Protein AF-A0A849J1Y3-F1 (afdb_monomer)

Nearest PDB structures (foldseek):
  3eyy-assembly1_B  TM=3.173E-01  e=8.400E+00  Streptomyces coelicolor
  2h2u-assembly1_A  TM=2.711E-01  e=7.928E+00  Homo sapiens

pLDDT: mean 77.31, std 17.92, range [36.84, 97.19]

Structure (mmCIF, N/CA/C/O backbone):
data_AF-A0A849J1Y3-F1
#
_entry.id   AF-A0A849J1Y3-F1
#
loop_
_atom_site.group_PDB
_atom_site.id
_atom_site.type_symbol
_atom_site.label_atom_id
_atom_site.label_alt_id
_atom_site.label_comp_id
_atom_site.label_asym_id
_atom_site.label_entity_id
_atom_site.label_seq_id
_atom_site.pdbx_PDB_ins_code
_atom_site.Cartn_x
_atom_site.Cartn_y
_atom_site.Cartn_z
_atom_site.occupancy
_atom_site.B_iso_or_equiv
_atom_site.auth_seq_id
_atom_site.auth_comp_id
_atom_site.auth_asym_id
_atom_site.auth_atom_id
_atom_site.pdbx_PDB_model_num
ATOM 1 N N . MET A 1 1 ? 11.150 2.141 20.282 1.00 40.50 1 MET A N 1
ATOM 2 C CA . MET A 1 1 ? 10.634 1.474 19.066 1.00 40.50 1 MET A CA 1
ATOM 3 C C . MET A 1 1 ? 10.409 2.548 18.016 1.00 40.50 1 MET A C 1
ATOM 5 O O . MET A 1 1 ? 9.665 3.474 18.298 1.00 40.50 1 MET A O 1
ATOM 9 N N . ALA A 1 2 ? 11.098 2.501 16.875 1.00 44.38 2 ALA A N 1
ATOM 10 C CA . ALA A 1 2 ? 10.901 3.494 15.821 1.00 44.38 2 ALA A CA 1
ATOM 11 C C . ALA A 1 2 ? 9.518 3.291 15.181 1.00 44.38 2 ALA A C 1
ATOM 13 O O . ALA A 1 2 ? 9.211 2.196 14.708 1.00 44.38 2 ALA A O 1
ATOM 14 N N . THR A 1 3 ? 8.676 4.323 15.196 1.00 56.19 3 THR A N 1
ATOM 15 C CA . THR A 1 3 ? 7.412 4.327 14.456 1.00 56.19 3 THR A CA 1
ATOM 16 C C . THR A 1 3 ? 7.740 4.239 12.972 1.00 56.19 3 THR A C 1
ATOM 18 O O . THR A 1 3 ? 8.401 5.125 12.430 1.00 56.19 3 THR A O 1
ATOM 21 N N . ALA A 1 4 ? 7.321 3.158 12.314 1.00 64.62 4 ALA A N 1
ATOM 22 C CA . ALA A 1 4 ? 7.469 3.031 10.872 1.00 64.62 4 ALA A CA 1
ATOM 23 C C . ALA A 1 4 ? 6.705 4.183 10.204 1.00 64.62 4 ALA A C 1
ATOM 25 O O . ALA A 1 4 ? 5.500 4.345 10.402 1.00 64.62 4 ALA A O 1
ATOM 26 N N . LYS A 1 5 ? 7.422 5.030 9.464 1.00 79.19 5 LYS A N 1
ATOM 27 C CA . LYS A 1 5 ? 6.838 6.179 8.771 1.00 79.19 5 LYS A CA 1
ATOM 28 C C . LYS A 1 5 ? 5.958 5.665 7.628 1.00 79.19 5 LYS A C 1
ATOM 30 O O . LYS A 1 5 ? 6.486 5.119 6.666 1.00 79.19 5 LYS A O 1
ATOM 35 N N . ARG A 1 6 ? 4.638 5.850 7.727 1.00 87.38 6 ARG A N 1
ATOM 36 C CA . ARG A 1 6 ? 3.694 5.525 6.644 1.00 87.38 6 ARG A CA 1
ATOM 37 C C . ARG A 1 6 ? 3.683 6.617 5.581 1.00 87.38 6 ARG A C 1
ATOM 39 O O . ARG A 1 6 ? 3.719 7.804 5.914 1.00 87.38 6 ARG A O 1
ATOM 46 N N . GLN A 1 7 ? 3.573 6.223 4.315 1.00 92.56 7 GLN A N 1
ATOM 47 C CA . GLN A 1 7 ? 3.420 7.145 3.190 1.00 92.56 7 GLN A CA 1
ATOM 48 C C . GLN A 1 7 ? 2.127 6.825 2.436 1.00 92.56 7 GLN A C 1
ATOM 50 O O . GLN A 1 7 ? 2.140 6.155 1.407 1.00 92.56 7 GLN A O 1
ATOM 55 N N . LEU A 1 8 ? 1.006 7.308 2.976 1.00 93.50 8 LEU A N 1
ATOM 56 C CA . LEU A 1 8 ? -0.326 7.040 2.437 1.00 93.50 8 LEU A CA 1
ATOM 57 C C . LEU A 1 8 ? -0.629 7.897 1.203 1.00 93.50 8 LEU A C 1
ATOM 59 O O . LEU A 1 8 ? -0.494 9.123 1.234 1.00 93.50 8 LEU A O 1
ATOM 63 N N . VAL A 1 9 ? -1.104 7.251 0.139 1.00 95.62 9 VAL A N 1
ATOM 64 C CA . VAL A 1 9 ? -1.496 7.888 -1.122 1.00 95.62 9 VAL A CA 1
ATOM 65 C C . VAL A 1 9 ? -2.883 7.411 -1.545 1.00 95.62 9 VAL A C 1
ATOM 67 O O . VAL A 1 9 ? -3.190 6.221 -1.504 1.00 95.62 9 VAL A O 1
ATOM 70 N N . CYS A 1 10 ? -3.735 8.349 -1.969 1.00 95.88 10 CYS A N 1
ATOM 71 C CA . CYS A 1 10 ? -4.993 8.015 -2.628 1.00 95.88 10 CYS A CA 1
ATOM 72 C C . CYS A 1 10 ? -4.701 7.660 -4.095 1.00 95.88 10 CYS A C 1
ATOM 74 O O . CYS A 1 10 ? -4.136 8.508 -4.792 1.00 95.88 10 CYS A O 1
ATOM 76 N N . PRO A 1 11 ? -5.114 6.483 -4.596 1.00 94.62 11 PRO A N 1
ATOM 77 C CA . PRO A 1 11 ? -4.856 6.088 -5.984 1.00 94.62 11 PRO A CA 1
ATOM 78 C C . PRO A 1 11 ? -5.517 7.021 -7.011 1.00 94.62 11 PRO A C 1
ATOM 80 O O . PRO A 1 11 ? -5.031 7.146 -8.128 1.00 94.62 11 PRO A O 1
ATOM 83 N N . TYR A 1 12 ? -6.576 7.739 -6.623 1.00 95.62 12 TYR A N 1
ATOM 84 C CA . TYR A 1 12 ? -7.248 8.735 -7.465 1.00 95.62 12 TYR A CA 1
ATOM 85 C C . TYR A 1 12 ? -6.722 10.169 -7.280 1.00 95.62 12 TYR A C 1
ATOM 87 O O . TYR A 1 12 ? -7.295 11.113 -7.816 1.00 95.62 12 TYR A O 1
ATOM 95 N N . GLY A 1 13 ? -5.662 10.371 -6.489 1.00 94.50 13 GLY A N 1
ATOM 96 C CA . GLY A 1 13 ? -5.007 11.676 -6.347 1.00 94.50 13 GLY A CA 1
ATOM 97 C C . GLY A 1 13 ? -5.790 12.739 -5.562 1.00 94.50 13 GLY A C 1
ATOM 98 O O . GLY A 1 13 ? -5.443 13.917 -5.638 1.00 94.50 13 GLY A O 1
ATOM 99 N N . CYS A 1 14 ? -6.823 12.359 -4.796 1.00 95.88 14 CYS A N 1
ATOM 100 C CA . CYS A 1 14 ? -7.639 13.303 -4.020 1.00 95.88 14 CYS A CA 1
ATOM 101 C C . CYS A 1 14 ? -6.797 14.184 -3.079 1.00 95.88 14 CYS A C 1
ATOM 103 O O . CYS A 1 14 ? -5.916 13.684 -2.373 1.00 95.88 14 CYS A O 1
ATOM 105 N N . ARG A 1 15 ? -7.124 15.484 -3.013 1.00 92.38 15 ARG A N 1
ATOM 106 C CA . ARG A 1 15 ? -6.528 16.450 -2.075 1.00 92.38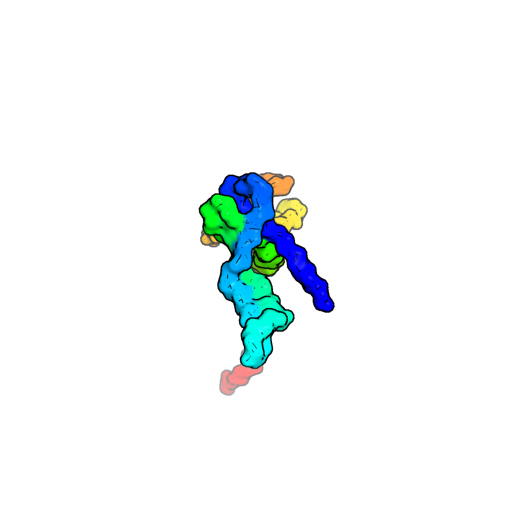 15 ARG A CA 1
ATOM 107 C C . ARG A 1 15 ? -7.599 17.335 -1.406 1.00 92.38 15 ARG A C 1
ATOM 109 O O . ARG A 1 15 ? -8.588 17.644 -2.064 1.00 92.38 15 ARG A O 1
ATOM 116 N N . PRO A 1 16 ? -7.397 17.781 -0.147 1.00 84.75 16 PRO A N 1
ATOM 117 C CA . PRO A 1 16 ? -6.307 17.395 0.754 1.00 84.75 16 PRO A CA 1
ATOM 118 C C . PRO A 1 16 ? -6.397 15.911 1.140 1.00 84.75 16 PRO A C 1
ATOM 120 O O . PRO A 1 16 ? -7.479 15.335 1.213 1.00 84.75 16 PRO A O 1
ATOM 123 N N . ALA A 1 17 ? -5.245 15.272 1.344 1.00 84.75 17 ALA A N 1
ATOM 124 C CA . ALA A 1 17 ? -5.177 13.836 1.588 1.00 84.75 17 ALA A CA 1
ATOM 125 C C . ALA A 1 17 ? -5.561 13.518 3.046 1.00 84.75 17 ALA A C 1
ATOM 127 O O . ALA A 1 17 ? -4.706 13.477 3.929 1.00 84.75 17 ALA A O 1
ATOM 128 N N . ARG A 1 18 ? -6.864 13.331 3.300 1.00 94.44 18 ARG A N 1
ATOM 129 C CA . ARG A 1 18 ? -7.410 12.869 4.587 1.00 94.44 18 ARG A CA 1
ATOM 130 C C . ARG A 1 18 ? -7.769 11.388 4.489 1.00 94.44 18 ARG A C 1
ATOM 132 O O . ARG A 1 18 ? -8.462 10.983 3.552 1.00 94.44 18 ARG A O 1
ATOM 139 N N . PHE A 1 19 ? -7.323 10.597 5.459 1.00 93.62 19 PHE A N 1
ATOM 140 C CA . PHE A 1 19 ? -7.547 9.153 5.497 1.00 93.62 19 PHE A CA 1
ATOM 141 C C . PHE A 1 19 ? -8.201 8.727 6.810 1.00 93.62 19 PHE A C 1
ATOM 143 O O . PHE A 1 19 ? -7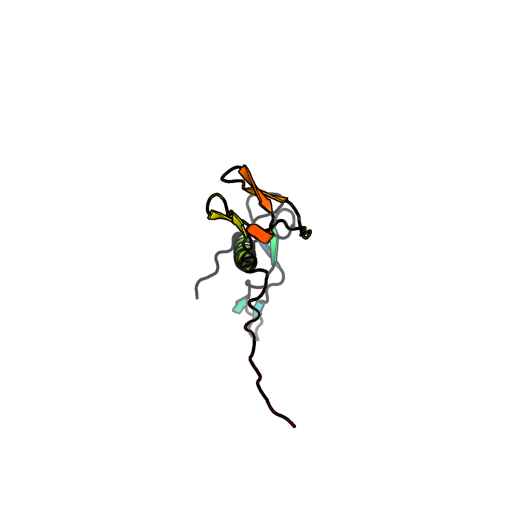.945 9.314 7.859 1.00 93.62 19 PHE A O 1
ATOM 150 N N . GLU A 1 20 ? -9.044 7.705 6.728 1.00 92.50 20 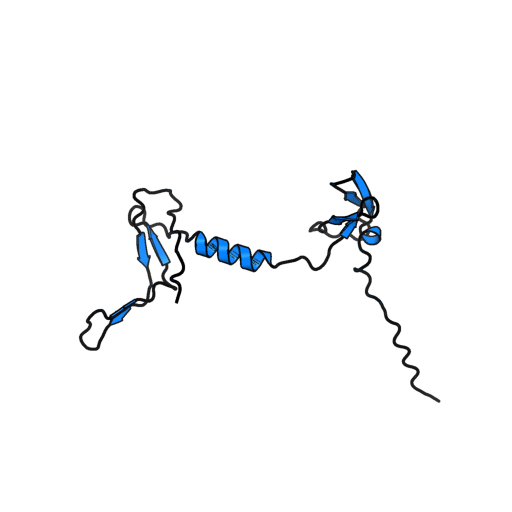GLU A N 1
ATOM 151 C CA . GLU A 1 20 ? -9.725 7.065 7.851 1.00 92.50 20 GLU A CA 1
ATOM 152 C C . GLU A 1 20 ? -9.145 5.665 8.061 1.00 92.50 20 GLU A C 1
ATOM 154 O O . GLU A 1 20 ? -8.854 4.955 7.094 1.00 92.50 20 GLU A O 1
ATOM 159 N N . LEU A 1 21 ? -8.965 5.285 9.327 1.00 90.56 21 LEU A N 1
ATOM 160 C CA . LEU A 1 21 ? -8.513 3.955 9.726 1.00 90.56 21 LEU A CA 1
ATOM 161 C C . LEU A 1 21 ? -9.644 2.940 9.498 1.00 90.56 21 LEU A C 1
ATOM 163 O O . LEU A 1 21 ? -10.785 3.180 9.890 1.00 90.56 21 LEU A O 1
ATOM 167 N N . LEU A 1 22 ? -9.326 1.797 8.899 1.00 87.69 22 LEU A N 1
ATOM 168 C CA . LEU A 1 22 ? -10.245 0.686 8.670 1.00 87.69 22 LEU A CA 1
ATOM 169 C C . LEU A 1 22 ? -9.680 -0.596 9.277 1.00 87.69 22 LEU A C 1
ATOM 171 O O . LEU A 1 22 ? -8.563 -1.003 8.967 1.00 87.69 22 LEU A O 1
ATOM 175 N N . GLY A 1 23 ? -10.480 -1.259 10.112 1.00 80.94 23 GLY A N 1
ATOM 176 C CA . GLY A 1 23 ? -10.167 -2.599 10.618 1.00 80.94 23 GLY A CA 1
ATOM 177 C C . GLY A 1 23 ? -9.007 -2.676 11.617 1.00 80.94 23 GLY A C 1
ATOM 178 O O . GLY A 1 23 ? -8.552 -3.774 11.915 1.00 80.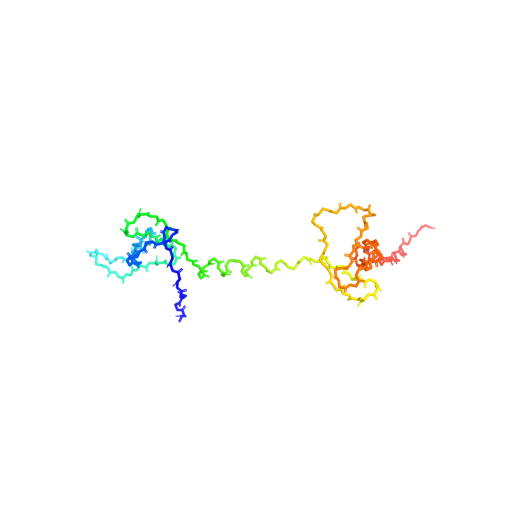94 23 GLY A O 1
ATOM 179 N N . GLY A 1 24 ? -8.523 -1.546 12.144 1.00 84.12 24 GLY A N 1
ATOM 180 C CA . GLY A 1 24 ? -7.564 -1.547 13.250 1.00 84.12 24 GLY A CA 1
ATOM 181 C C . GLY A 1 24 ? -8.228 -1.984 14.555 1.00 84.12 24 GLY A C 1
ATOM 182 O O . GLY A 1 24 ? -9.321 -1.515 14.878 1.00 84.12 24 GLY A O 1
ATOM 183 N N . ALA A 1 25 ? -7.577 -2.871 15.309 1.00 86.88 25 ALA A N 1
ATOM 184 C CA . ALA A 1 25 ? -8.069 -3.271 16.624 1.00 86.88 25 ALA A CA 1
ATOM 185 C C . ALA A 1 25 ? -8.003 -2.080 17.588 1.00 86.88 25 ALA A C 1
ATOM 187 O O . ALA A 1 25 ? -6.989 -1.385 17.634 1.00 86.88 25 ALA A O 1
ATOM 188 N N . VAL A 1 26 ? -9.062 -1.866 18.366 1.00 90.31 26 VAL A N 1
ATOM 189 C CA . VAL A 1 26 ? -9.127 -0.839 19.413 1.00 90.31 26 VAL A CA 1
ATOM 190 C C . VAL A 1 26 ? -9.231 -1.539 20.761 1.00 90.31 26 VAL A C 1
ATOM 192 O O . VAL A 1 26 ? -10.060 -2.430 20.942 1.00 90.31 26 VAL A O 1
ATOM 195 N N . PHE A 1 27 ? -8.382 -1.139 21.698 1.00 93.00 27 PHE A N 1
ATOM 196 C CA . PHE A 1 27 ? -8.353 -1.631 23.065 1.00 93.00 27 PHE A CA 1
ATOM 197 C C . PHE A 1 27 ? -9.074 -0.639 23.968 1.00 93.00 27 PHE A C 1
ATOM 199 O O . PHE A 1 27 ? -8.814 0.566 23.926 1.00 93.00 27 PHE A O 1
ATOM 206 N N . VAL A 1 28 ? -9.970 -1.164 24.794 1.00 96.56 28 VAL A N 1
ATOM 207 C CA . VAL A 1 28 ? -10.735 -0.409 25.786 1.00 96.56 28 VAL A CA 1
ATOM 208 C C . VAL A 1 28 ? -10.614 -1.085 27.147 1.00 96.56 28 VAL A C 1
ATOM 210 O O . VAL A 1 28 ? -10.333 -2.283 27.220 1.00 96.56 28 VAL A O 1
ATOM 213 N N . ASP A 1 29 ? -10.799 -0.328 28.224 1.00 96.69 29 ASP A N 1
ATOM 214 C CA . ASP A 1 29 ? -10.872 -0.894 29.571 1.00 96.69 29 ASP A CA 1
ATOM 215 C C . ASP A 1 29 ? -12.251 -1.518 29.862 1.00 96.69 29 ASP A C 1
ATOM 217 O O . ASP A 1 29 ? -13.144 -1.559 29.013 1.00 96.69 29 ASP A O 1
ATOM 221 N N . SER A 1 30 ? -12.445 -1.999 31.093 1.00 96.38 30 SER A N 1
ATOM 222 C CA . SER A 1 30 ? -13.716 -2.586 31.535 1.00 96.38 30 SER A CA 1
ATOM 223 C C . SER A 1 30 ? -14.887 -1.596 31.576 1.00 96.38 30 SER A C 1
ATOM 225 O O . SER A 1 30 ? -16.036 -2.031 31.619 1.00 96.38 30 SER A O 1
ATOM 227 N N . SER A 1 31 ? -14.624 -0.286 31.551 1.00 97.19 31 SER A N 1
ATOM 228 C CA . SER A 1 31 ? -15.640 0.769 31.459 1.00 97.19 31 SER A CA 1
ATOM 229 C C . SER A 1 31 ? -15.976 1.155 30.013 1.00 97.19 31 SER A C 1
ATOM 231 O O . SER A 1 31 ? -16.900 1.934 29.787 1.00 97.19 31 SER A O 1
ATOM 233 N N . GLY A 1 32 ? -15.246 0.610 29.032 1.00 95.19 32 GLY A N 1
ATOM 234 C CA . GLY A 1 32 ? -15.348 0.986 27.623 1.00 95.19 32 GLY A CA 1
ATOM 235 C C . GLY A 1 32 ? -14.543 2.236 27.257 1.00 95.19 32 GLY A C 1
ATOM 236 O O . GLY A 1 32 ? -14.690 2.748 26.146 1.00 95.19 32 GLY A O 1
ATOM 237 N N . SER A 1 33 ? -13.688 2.734 28.154 1.00 96.44 33 SER A N 1
ATOM 238 C CA . SER A 1 33 ? -12.833 3.887 27.873 1.00 96.44 33 SER A CA 1
ATOM 239 C C . SER A 1 33 ? -11.693 3.485 26.941 1.00 96.44 33 SER A C 1
ATOM 241 O O . SER A 1 33 ? -11.071 2.438 27.122 1.00 96.44 33 SER A O 1
ATOM 243 N N . TYR A 1 34 ? -11.416 4.322 25.939 1.00 94.88 34 TYR A N 1
ATOM 244 C CA . TYR A 1 34 ? -10.334 4.100 24.980 1.00 94.88 34 TYR A CA 1
ATOM 245 C C . TYR A 1 34 ? -8.977 4.026 25.691 1.00 94.88 34 TYR A C 1
ATOM 247 O O . TYR A 1 34 ? -8.613 4.937 26.434 1.00 94.88 34 TYR A O 1
ATOM 255 N N . LEU A 1 35 ? -8.223 2.963 25.413 1.00 95.06 35 LEU A N 1
ATOM 256 C CA . LEU A 1 35 ? -6.857 2.788 25.897 1.00 95.06 35 LEU A CA 1
ATOM 257 C C . LEU A 1 35 ? -5.848 2.953 24.765 1.00 95.06 35 LEU A C 1
ATOM 259 O O . LEU A 1 35 ? -4.918 3.747 24.881 1.00 95.06 35 LEU A O 1
ATOM 263 N N . ASP A 1 36 ? -6.023 2.197 23.681 1.00 91.62 36 ASP A N 1
ATOM 264 C CA . ASP A 1 36 ? -5.071 2.170 22.572 1.00 91.62 36 ASP A CA 1
ATOM 265 C C . ASP A 1 36 ? -5.708 1.629 21.282 1.00 91.62 36 ASP A C 1
ATOM 267 O O . ASP A 1 36 ? -6.825 1.112 21.291 1.00 91.62 36 ASP A O 1
ATOM 271 N N . HIS A 1 37 ? -4.992 1.694 20.162 1.00 88.69 37 HIS A N 1
ATOM 272 C CA . HIS A 1 37 ? -5.340 0.976 18.940 1.00 88.69 37 HIS A CA 1
ATOM 273 C C . HIS A 1 37 ? -4.102 0.423 18.228 1.00 88.69 37 HIS A C 1
ATOM 275 O O . HIS A 1 37 ? -3.025 1.012 18.231 1.00 88.69 37 HIS A O 1
ATOM 281 N N . GLN A 1 38 ? -4.263 -0.716 17.555 1.00 84.44 38 GLN A N 1
ATOM 282 C CA . GLN A 1 38 ? -3.244 -1.289 16.681 1.00 84.44 38 GLN A CA 1
ATOM 283 C C . GLN A 1 38 ? -3.491 -0.869 15.235 1.00 84.44 38 GLN A C 1
ATOM 285 O O . GLN A 1 38 ? -4.311 -1.443 14.519 1.00 84.44 38 GLN A O 1
ATOM 290 N N . ASP A 1 39 ? -2.721 0.117 14.786 1.00 81.75 39 ASP A N 1
ATOM 291 C CA . ASP A 1 39 ? -2.773 0.631 13.419 1.00 81.75 39 ASP A CA 1
ATOM 292 C C . ASP A 1 39 ? -1.915 -0.181 12.425 1.00 81.75 39 ASP A C 1
ATOM 294 O O . ASP A 1 39 ? -2.069 -0.048 11.212 1.00 81.75 39 ASP A O 1
ATOM 298 N N . LYS A 1 40 ? -0.987 -1.026 12.901 1.00 81.38 40 LYS A N 1
ATOM 299 C CA . LYS A 1 40 ? -0.031 -1.777 12.057 1.00 81.38 40 LYS A CA 1
ATOM 300 C C . LYS A 1 40 ? -0.700 -2.729 11.069 1.00 81.38 40 LYS A C 1
ATOM 302 O O . LYS A 1 40 ? -0.149 -2.959 10.001 1.00 81.38 40 LYS A O 1
ATOM 307 N N . LEU A 1 41 ? -1.855 -3.267 11.444 1.00 74.88 41 LEU A N 1
ATOM 308 C CA . LEU A 1 41 ? -2.653 -4.181 10.625 1.00 74.88 41 LEU A CA 1
ATOM 309 C C . LEU A 1 41 ? -3.860 -3.483 9.984 1.00 74.88 41 LEU A C 1
ATOM 311 O O . LEU A 1 41 ? -4.646 -4.127 9.296 1.00 74.88 41 LEU A O 1
ATOM 315 N N . ALA A 1 42 ? -4.029 -2.182 10.227 1.00 84.31 42 ALA A N 1
ATOM 316 C CA . ALA A 1 42 ? -5.164 -1.444 9.712 1.00 84.31 42 ALA A CA 1
ATOM 317 C C . ALA A 1 42 ? -4.970 -1.101 8.233 1.00 84.31 42 ALA A C 1
ATOM 319 O O . ALA A 1 42 ? -3.887 -0.702 7.798 1.00 84.31 42 ALA A O 1
ATOM 320 N N . ALA A 1 43 ? -6.061 -1.181 7.482 1.00 88.75 43 ALA A N 1
ATOM 321 C CA . ALA A 1 43 ? -6.155 -0.525 6.192 1.00 88.75 43 ALA A CA 1
ATOM 322 C C . ALA A 1 43 ? -6.477 0.962 6.398 1.00 88.75 43 ALA A C 1
ATOM 324 O O . ALA A 1 43 ? -7.010 1.372 7.430 1.00 88.75 43 ALA A O 1
ATOM 325 N N . PHE A 1 44 ? -6.194 1.780 5.392 1.00 91.94 44 PHE A N 1
ATOM 326 C CA . PHE A 1 44 ? -6.582 3.188 5.377 1.00 91.94 44 PHE A CA 1
ATOM 327 C C . PHE A 1 44 ? -7.465 3.444 4.166 1.00 91.94 44 PHE A C 1
ATOM 329 O O . PHE A 1 44 ? -7.213 2.905 3.092 1.00 91.94 44 PHE A O 1
ATOM 336 N N . ARG A 1 45 ? -8.490 4.280 4.313 1.00 94.00 45 ARG A N 1
ATOM 337 C CA . ARG A 1 45 ? -9.378 4.686 3.215 1.00 94.00 45 ARG A CA 1
ATOM 338 C C . ARG A 1 45 ? -9.376 6.196 3.056 1.00 94.00 45 ARG A C 1
ATOM 340 O O . ARG A 1 45 ? -9.407 6.929 4.038 1.00 94.00 45 ARG A O 1
ATOM 347 N N . CYS A 1 46 ? -9.355 6.674 1.817 1.00 95.88 46 CYS A N 1
ATOM 348 C CA . CYS A 1 46 ? -9.499 8.087 1.501 1.00 95.88 46 CYS A CA 1
ATOM 349 C C . CYS A 1 46 ? -10.876 8.581 1.950 1.00 95.88 46 CYS A C 1
ATOM 351 O O . CYS A 1 46 ? -11.905 8.056 1.523 1.00 95.88 46 CYS A O 1
ATOM 353 N N . ALA A 1 47 ? -10.896 9.629 2.767 1.00 95.62 47 ALA A N 1
ATOM 354 C CA . ALA A 1 47 ? -12.136 10.203 3.269 1.00 95.62 47 ALA A CA 1
ATOM 355 C C . ALA A 1 47 ? -12.966 10.910 2.182 1.00 95.62 47 ALA A C 1
ATOM 357 O O . ALA A 1 47 ? -14.155 11.137 2.378 1.00 95.62 47 ALA A O 1
ATOM 358 N N . SER A 1 48 ? -12.351 11.277 1.052 1.00 96.06 48 SER A N 1
ATOM 359 C CA . SER A 1 48 ? -13.024 11.995 -0.039 1.00 96.06 48 SER A CA 1
ATOM 360 C C . SER A 1 48 ? -13.723 11.063 -1.028 1.00 96.06 48 SER A C 1
ATOM 362 O O . SER A 1 48 ? -14.863 11.317 -1.392 1.00 96.06 48 SER A O 1
ATOM 364 N N . CYS A 1 49 ? -13.050 10.000 -1.482 1.00 95.69 49 CYS A N 1
ATOM 365 C CA . CYS A 1 49 ? -13.576 9.102 -2.523 1.00 95.69 49 CYS A CA 1
ATOM 366 C C . CYS A 1 49 ? -13.859 7.676 -2.037 1.00 95.69 49 CYS A C 1
ATOM 368 O O . CYS A 1 49 ? -14.415 6.874 -2.776 1.00 95.69 49 CYS A O 1
ATOM 370 N N . GLY A 1 50 ? -13.452 7.327 -0.818 1.00 94.19 50 GLY A N 1
ATOM 371 C CA . GLY A 1 50 ? -13.648 5.993 -0.264 1.00 94.19 50 GLY A CA 1
ATOM 372 C C . GLY A 1 50 ? -12.682 4.914 -0.760 1.00 94.19 50 GLY A C 1
ATOM 373 O O . GLY A 1 50 ? -12.769 3.785 -0.286 1.00 94.19 50 GLY A O 1
ATOM 374 N N . ALA A 1 51 ? -11.736 5.238 -1.643 1.00 95.25 51 ALA A N 1
ATOM 375 C CA . ALA A 1 51 ? -10.723 4.287 -2.097 1.00 95.25 51 ALA A CA 1
ATOM 376 C C . ALA A 1 51 ? -9.773 3.864 -0.967 1.00 95.25 51 ALA A C 1
ATOM 378 O O . ALA A 1 51 ? -9.404 4.688 -0.126 1.00 95.25 51 ALA A O 1
ATOM 379 N N . VAL A 1 52 ? -9.327 2.605 -0.979 1.00 94.56 52 VAL A N 1
ATOM 380 C CA . VAL A 1 52 ? -8.258 2.131 -0.087 1.00 94.56 52 VAL A CA 1
ATOM 381 C C . VAL A 1 52 ? -6.949 2.832 -0.463 1.00 94.56 52 VAL A C 1
ATOM 383 O O . VAL A 1 52 ? -6.601 2.941 -1.638 1.00 94.56 52 VAL A O 1
ATOM 386 N N . ALA A 1 53 ? -6.255 3.368 0.536 1.00 94.62 53 ALA A N 1
ATOM 387 C CA . ALA A 1 53 ? -4.996 4.069 0.364 1.00 94.62 53 ALA A CA 1
ATOM 388 C C . ALA A 1 53 ? -3.842 3.082 0.166 1.00 94.62 53 ALA A C 1
ATOM 390 O O . ALA A 1 53 ? -3.809 2.011 0.771 1.00 94.62 53 ALA A O 1
ATOM 391 N N . LEU A 1 54 ? -2.865 3.489 -0.637 1.00 92.94 54 LEU A N 1
ATOM 392 C CA . LEU A 1 54 ? -1.611 2.772 -0.824 1.00 92.94 54 LEU A CA 1
ATOM 393 C C . LEU A 1 54 ? -0.581 3.299 0.178 1.00 92.94 54 LEU A C 1
ATOM 395 O O . LEU A 1 54 ? -0.381 4.511 0.250 1.00 92.94 54 LEU A O 1
ATOM 399 N N . ASP A 1 55 ? 0.087 2.419 0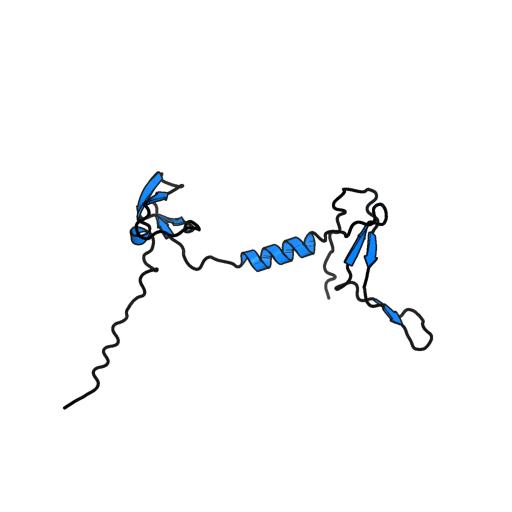.925 1.00 91.88 55 ASP A N 1
ATOM 400 C CA . ASP A 1 55 ? 1.260 2.784 1.728 1.00 91.88 55 ASP A CA 1
ATOM 401 C C . ASP A 1 55 ? 2.535 2.531 0.916 1.00 91.88 55 ASP A C 1
ATOM 403 O O . ASP A 1 55 ? 3.024 1.402 0.826 1.00 91.88 55 ASP A O 1
ATOM 407 N N . LEU A 1 56 ? 3.081 3.590 0.315 1.00 90.81 56 LEU A N 1
ATOM 408 C CA . LEU A 1 56 ? 4.272 3.485 -0.531 1.00 90.81 56 LEU A CA 1
ATOM 409 C C . LEU A 1 56 ? 5.514 3.043 0.250 1.00 90.81 56 LEU A C 1
ATOM 411 O O . LEU A 1 56 ? 6.383 2.390 -0.322 1.00 90.81 56 LEU A O 1
ATOM 415 N N . ALA A 1 57 ? 5.595 3.346 1.548 1.00 88.88 57 ALA A N 1
ATOM 416 C CA . ALA A 1 57 ? 6.712 2.900 2.375 1.00 88.88 57 ALA A CA 1
ATOM 417 C C . ALA A 1 57 ? 6.654 1.381 2.593 1.00 88.88 57 ALA A C 1
ATOM 419 O O . ALA A 1 57 ? 7.674 0.697 2.498 1.00 88.88 57 ALA A O 1
ATOM 420 N N . SER A 1 58 ? 5.452 0.841 2.826 1.00 87.00 58 SER A N 1
ATOM 421 C CA . SER A 1 58 ? 5.237 -0.605 2.924 1.00 87.00 58 SER A CA 1
ATOM 422 C C . SER A 1 58 ? 5.492 -1.307 1.589 1.00 87.00 58 SER A C 1
ATOM 424 O O . SER A 1 58 ? 6.180 -2.327 1.575 1.00 87.00 58 SER A O 1
ATOM 426 N N . ALA A 1 59 ? 5.019 -0.738 0.475 1.00 87.31 59 ALA A N 1
ATOM 427 C CA . ALA A 1 59 ? 5.261 -1.278 -0.861 1.00 87.31 59 ALA A CA 1
ATOM 428 C C . ALA A 1 59 ? 6.760 -1.310 -1.202 1.00 87.31 59 ALA A C 1
ATOM 430 O O . ALA A 1 59 ? 7.271 -2.346 -1.615 1.00 87.31 59 ALA A O 1
ATOM 431 N N . ALA A 1 60 ? 7.492 -0.218 -0.956 1.00 85.25 60 ALA A N 1
ATOM 432 C CA . ALA A 1 60 ? 8.939 -0.171 -1.166 1.00 85.25 60 ALA A CA 1
ATOM 433 C C . ALA A 1 60 ? 9.682 -1.196 -0.292 1.00 85.25 60 ALA A C 1
ATOM 435 O O . ALA A 1 60 ? 10.593 -1.870 -0.766 1.00 85.25 60 ALA A O 1
ATOM 436 N N . ALA A 1 61 ? 9.274 -1.359 0.970 1.00 84.38 61 ALA A N 1
ATOM 437 C CA . ALA A 1 61 ? 9.852 -2.364 1.858 1.00 84.38 61 ALA A CA 1
ATOM 438 C C . ALA A 1 61 ? 9.554 -3.805 1.407 1.00 84.38 61 ALA A C 1
ATOM 440 O O . ALA A 1 61 ? 10.404 -4.674 1.589 1.00 84.38 61 ALA A O 1
ATOM 441 N N . ALA A 1 62 ? 8.375 -4.072 0.835 1.00 84.56 62 ALA A N 1
ATOM 442 C CA . ALA A 1 62 ? 8.035 -5.373 0.260 1.00 84.56 62 ALA A CA 1
ATOM 443 C C . ALA A 1 62 ? 8.876 -5.661 -0.992 1.00 84.56 62 ALA A C 1
ATOM 445 O O . ALA A 1 62 ? 9.541 -6.693 -1.048 1.00 84.56 62 ALA A O 1
ATOM 446 N N . MET A 1 63 ? 8.952 -4.698 -1.914 1.00 81.94 63 MET A N 1
ATOM 447 C CA . MET A 1 63 ? 9.771 -4.783 -3.130 1.00 81.94 63 MET A CA 1
ATOM 448 C C . MET A 1 63 ? 11.248 -5.030 -2.797 1.00 81.94 63 MET A C 1
ATOM 450 O O . MET A 1 63 ? 11.870 -5.902 -3.384 1.00 81.94 63 MET A O 1
ATOM 454 N N . ALA A 1 64 ? 11.799 -4.335 -1.795 1.00 78.88 64 ALA A N 1
ATOM 455 C CA . ALA A 1 64 ? 13.186 -4.520 -1.358 1.00 78.88 64 ALA A CA 1
ATOM 456 C C . ALA A 1 64 ? 13.468 -5.900 -0.725 1.00 78.88 64 ALA A C 1
ATOM 458 O O . ALA A 1 64 ? 14.620 -6.331 -0.652 1.00 78.88 64 ALA A O 1
ATOM 459 N N . ARG A 1 65 ? 12.439 -6.582 -0.201 1.00 78.06 65 ARG A N 1
ATOM 460 C CA . ARG A 1 65 ? 12.557 -7.956 0.316 1.00 78.06 65 ARG A CA 1
ATOM 461 C C . ARG A 1 65 ? 12.514 -8.973 -0.816 1.00 78.06 65 ARG A C 1
ATOM 463 O O . ARG A 1 65 ? 13.267 -9.936 -0.765 1.00 78.06 65 ARG A O 1
ATOM 470 N N . GLU A 1 66 ? 11.666 -8.740 -1.811 1.00 72.62 66 GLU A N 1
ATOM 471 C CA . GLU A 1 66 ? 11.530 -9.586 -2.999 1.00 72.62 66 GLU A CA 1
ATOM 472 C C . GLU A 1 66 ? 12.739 -9.457 -3.933 1.00 72.62 66 GLU A C 1
ATOM 474 O O . GLU A 1 66 ? 13.262 -10.455 -4.412 1.00 72.62 66 GLU A O 1
ATOM 479 N N . SER A 1 67 ? 13.299 -8.254 -4.073 1.00 63.69 67 SER A N 1
ATOM 480 C CA . SER A 1 67 ? 14.526 -7.999 -4.836 1.00 63.69 67 SER A CA 1
ATOM 481 C C . SER A 1 67 ? 15.796 -8.590 -4.208 1.00 63.69 67 SER A C 1
ATOM 483 O O . SER A 1 67 ? 16.884 -8.391 -4.737 1.00 63.69 67 SER A O 1
ATOM 485 N N . ARG A 1 68 ? 15.693 -9.301 -3.073 1.00 56.53 68 ARG A N 1
ATOM 486 C CA . ARG A 1 68 ? 16.751 -10.222 -2.619 1.00 56.53 68 ARG A CA 1
ATOM 487 C C . ARG A 1 68 ? 16.790 -11.516 -3.432 1.00 56.53 68 ARG A C 1
ATOM 489 O O . ARG A 1 68 ? 17.632 -12.361 -3.149 1.00 56.53 68 ARG A O 1
ATOM 496 N N . TYR A 1 69 ? 15.918 -11.666 -4.427 1.00 49.56 69 TYR A N 1
ATOM 497 C CA . TYR A 1 69 ? 16.117 -12.586 -5.532 1.00 49.56 69 TYR A CA 1
ATOM 498 C C . TYR A 1 69 ? 17.372 -12.164 -6.311 1.00 49.56 69 TYR A C 1
ATOM 500 O O . TYR A 1 69 ? 17.312 -11.395 -7.268 1.00 49.56 69 TYR A O 1
ATOM 508 N N . ALA A 1 70 ? 18.531 -12.626 -5.849 1.00 54.09 70 ALA A N 1
ATOM 509 C CA . ALA A 1 70 ? 19.655 -12.826 -6.738 1.00 54.09 70 ALA A CA 1
ATOM 510 C C . ALA A 1 70 ? 19.301 -14.080 -7.546 1.00 54.09 70 ALA A C 1
ATOM 512 O O . ALA A 1 70 ? 19.099 -15.127 -6.930 1.00 54.09 70 ALA A O 1
ATOM 513 N N . PRO A 1 71 ? 19.144 -14.016 -8.876 1.00 53.38 71 PRO A N 1
ATOM 514 C CA . PRO A 1 71 ? 19.191 -15.247 -9.645 1.00 53.38 71 PRO A CA 1
ATOM 515 C C . PRO A 1 71 ? 20.541 -15.903 -9.330 1.00 53.38 71 PRO A C 1
ATOM 517 O O . PRO A 1 71 ? 21.587 -15.298 -9.559 1.00 53.38 71 PRO A O 1
ATOM 520 N N . ASP A 1 72 ? 20.519 -17.116 -8.771 1.00 55.62 72 ASP A N 1
ATOM 521 C CA . ASP A 1 72 ? 21.727 -17.889 -8.421 1.00 55.62 72 ASP A CA 1
ATOM 522 C C . ASP A 1 72 ? 22.574 -18.248 -9.659 1.00 55.62 72 ASP A C 1
ATOM 524 O O . ASP A 1 72 ? 23.658 -18.817 -9.551 1.00 55.62 72 ASP A O 1
ATOM 528 N N . ILE A 1 73 ? 22.082 -17.905 -10.849 1.00 65.00 73 ILE A N 1
ATOM 529 C CA . ILE A 1 73 ? 22.703 -18.168 -12.135 1.00 65.00 73 ILE A CA 1
ATOM 530 C C . ILE A 1 73 ? 23.094 -16.824 -12.744 1.00 65.00 73 ILE A C 1
ATOM 532 O O . ILE A 1 73 ? 22.239 -16.029 -13.139 1.00 65.00 73 ILE A O 1
ATOM 536 N N . SER A 1 74 ? 24.398 -16.582 -12.825 1.00 73.69 74 SER A N 1
ATOM 537 C CA . SER A 1 74 ? 24.986 -15.482 -13.580 1.00 73.69 74 SER A CA 1
ATOM 538 C C . SER A 1 74 ? 25.823 -16.034 -14.732 1.00 73.69 74 SER A C 1
ATOM 540 O O . SER A 1 74 ? 26.424 -17.104 -14.632 1.00 73.69 74 SER A O 1
ATOM 542 N N . ILE A 1 75 ? 25.834 -15.309 -15.848 1.00 79.38 75 ILE A N 1
ATOM 543 C CA . ILE A 1 75 ? 26.600 -15.654 -17.047 1.00 79.38 75 ILE A CA 1
ATOM 544 C C . ILE A 1 75 ? 27.723 -14.635 -17.182 1.00 79.38 75 ILE A C 1
ATOM 546 O O . ILE A 1 75 ? 27.477 -13.436 -17.126 1.00 79.38 75 ILE A O 1
ATOM 550 N N . THR A 1 76 ? 28.957 -15.081 -17.373 1.00 85.25 76 THR A N 1
ATOM 551 C CA . THR A 1 76 ? 30.088 -14.191 -17.646 1.00 85.25 76 THR A CA 1
ATOM 552 C C . THR A 1 76 ? 30.350 -14.149 -19.143 1.00 85.25 76 THR A C 1
ATOM 554 O O . THR A 1 76 ? 30.569 -15.182 -19.764 1.00 85.25 76 THR A O 1
ATOM 557 N N . CYS A 1 77 ? 30.362 -12.959 -19.743 1.00 86.62 77 CYS A N 1
ATOM 558 C CA . CYS A 1 77 ? 30.744 -12.812 -21.142 1.00 86.62 77 CYS A CA 1
ATOM 559 C C . CYS A 1 77 ? 32.219 -13.219 -21.331 1.00 86.62 77 CYS A C 1
ATOM 561 O O . CYS A 1 77 ? 33.090 -12.593 -20.720 1.00 86.62 77 CYS A O 1
ATOM 563 N N . PRO A 1 78 ? 32.536 -14.190 -22.206 1.00 84.44 78 PRO A N 1
ATOM 564 C CA . PRO A 1 78 ? 33.910 -14.652 -22.405 1.00 84.44 78 PRO A CA 1
ATOM 565 C C . PRO A 1 78 ? 34.806 -13.605 -23.085 1.00 84.44 78 PRO A C 1
ATOM 567 O O . PRO A 1 78 ? 36.026 -13.661 -22.956 1.00 84.44 78 PRO A O 1
ATOM 570 N N . ALA A 1 79 ? 34.221 -12.632 -23.793 1.00 89.06 79 ALA A N 1
ATOM 571 C CA . ALA A 1 79 ? 34.973 -11.617 -24.528 1.00 89.06 79 ALA A CA 1
ATOM 572 C C . ALA A 1 79 ? 35.422 -10.435 -23.653 1.00 89.06 79 ALA A C 1
ATOM 574 O O . ALA A 1 79 ? 36.552 -9.967 -23.784 1.00 89.06 79 ALA A O 1
ATOM 575 N N . CYS A 1 80 ? 34.550 -9.934 -22.770 1.00 90.50 80 CYS A N 1
ATOM 576 C CA . CYS A 1 80 ? 34.827 -8.734 -21.968 1.00 90.50 80 CYS A CA 1
ATOM 577 C C . CYS A 1 80 ? 34.722 -8.936 -20.450 1.00 90.50 80 CYS A C 1
ATOM 579 O O . CYS A 1 80 ? 35.028 -8.015 -19.697 1.00 90.50 80 CYS A O 1
ATOM 581 N N . GLY A 1 81 ? 34.289 -10.112 -19.985 1.00 85.19 81 GLY A N 1
ATOM 582 C CA . GLY A 1 81 ? 34.134 -10.416 -18.561 1.00 85.19 81 GLY A CA 1
ATOM 583 C C . GLY A 1 81 ? 32.906 -9.786 -17.895 1.00 85.19 81 GLY A C 1
ATOM 584 O O . GLY A 1 81 ? 32.794 -9.833 -16.672 1.00 85.19 81 GLY A O 1
ATOM 585 N N . ALA A 1 82 ? 31.986 -9.187 -18.659 1.00 85.88 82 ALA A N 1
ATOM 586 C CA . ALA A 1 82 ? 30.751 -8.633 -18.109 1.00 85.88 82 ALA A CA 1
ATOM 587 C C . ALA A 1 82 ? 29.870 -9.739 -17.504 1.00 85.88 82 ALA A C 1
ATOM 589 O O . ALA A 1 82 ? 29.634 -10.762 -18.145 1.00 85.88 82 ALA A O 1
ATOM 590 N N . VAL A 1 83 ? 29.360 -9.514 -16.292 1.00 84.88 83 VAL A N 1
ATOM 591 C CA . VAL A 1 83 ? 28.412 -10.417 -15.626 1.00 84.88 83 VAL A CA 1
ATOM 592 C C . VAL A 1 83 ? 26.994 -10.055 -16.061 1.00 84.88 83 VAL A C 1
ATOM 594 O O . VAL A 1 83 ? 26.543 -8.926 -15.871 1.00 84.88 83 VAL A O 1
ATOM 597 N N . LEU A 1 84 ? 26.303 -11.018 -16.654 1.00 80.00 84 LEU A N 1
ATOM 598 C CA . LEU A 1 84 ? 24.989 -10.900 -17.266 1.00 80.00 84 LEU A CA 1
ATOM 599 C C . LEU A 1 84 ? 23.979 -11.786 -16.535 1.00 80.00 84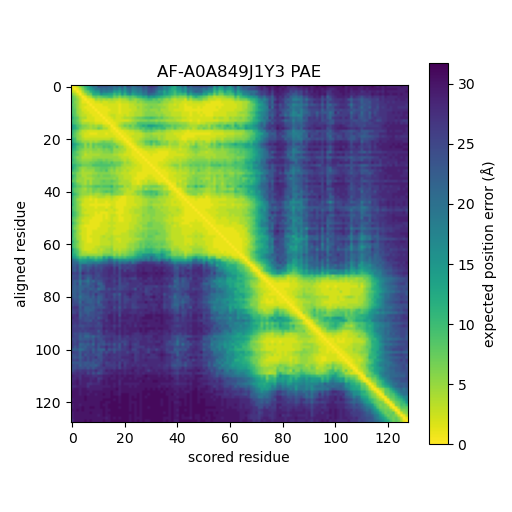 LEU A C 1
ATOM 601 O O . LEU A 1 84 ? 24.327 -12.800 -15.924 1.00 80.00 84 LEU A O 1
ATOM 605 N N . LEU A 1 85 ? 22.709 -11.402 -16.634 1.00 75.88 85 LEU A N 1
ATOM 606 C CA . LEU A 1 85 ? 21.590 -12.225 -16.195 1.00 75.88 85 LEU A CA 1
ATOM 607 C C . LEU A 1 85 ? 21.127 -13.121 -17.353 1.00 75.88 85 LEU A C 1
ATOM 609 O O . LEU A 1 85 ? 21.052 -12.626 -18.482 1.00 75.88 85 LEU A O 1
ATOM 613 N N . PRO A 1 86 ? 20.808 -14.404 -17.104 1.00 71.19 86 PRO A N 1
ATOM 614 C CA . PRO A 1 86 ? 20.250 -15.274 -18.130 1.00 71.19 86 PRO A CA 1
ATOM 615 C C . PRO A 1 86 ? 18.880 -14.751 -18.609 1.00 71.19 86 PRO A C 1
ATOM 617 O O . PRO A 1 86 ? 18.118 -14.210 -17.797 1.00 71.19 86 PRO A O 1
ATOM 620 N N . PRO A 1 87 ? 18.540 -14.906 -19.903 1.00 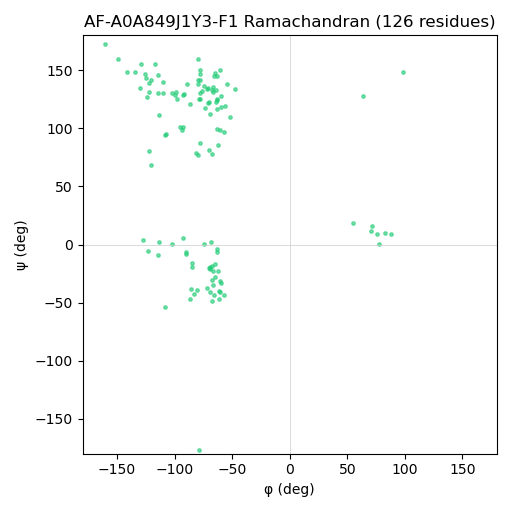67.19 87 PRO A N 1
ATOM 621 C CA . PRO A 1 87 ? 17.181 -14.673 -20.387 1.00 67.19 87 PRO A CA 1
ATOM 622 C C . PRO A 1 87 ? 16.186 -15.616 -19.685 1.00 67.19 87 PRO A C 1
ATOM 624 O O . PRO A 1 87 ? 16.546 -16.708 -19.246 1.00 67.19 87 PRO A O 1
ATOM 627 N N . GLY A 1 88 ? 14.933 -15.173 -19.527 1.00 60.28 88 GLY A N 1
ATOM 628 C CA . GLY A 1 88 ? 13.916 -15.898 -18.746 1.00 60.28 88 GLY A CA 1
ATOM 629 C C . GLY A 1 88 ? 13.427 -17.202 -19.392 1.00 60.28 88 GLY A C 1
ATOM 630 O O . GLY A 1 88 ? 12.896 -18.070 -18.702 1.00 60.28 88 GLY A O 1
ATOM 631 N N . ASP A 1 89 ? 13.612 -17.337 -20.700 1.00 63.47 89 ASP A N 1
ATOM 632 C CA . ASP A 1 89 ? 13.312 -18.485 -21.544 1.00 63.47 89 ASP A CA 1
ATOM 633 C C . ASP A 1 89 ? 14.618 -19.168 -21.969 1.00 63.47 89 ASP A C 1
ATOM 635 O O . ASP A 1 89 ? 15.283 -18.783 -22.926 1.00 63.47 89 ASP A O 1
ATOM 639 N N . TYR A 1 90 ? 15.015 -20.184 -21.203 1.00 61.75 90 TYR A N 1
ATOM 640 C CA . TYR A 1 90 ? 16.207 -20.970 -21.495 1.00 61.75 90 TYR A CA 1
ATOM 641 C C . TYR A 1 90 ? 15.914 -21.977 -22.617 1.00 61.75 90 TYR A C 1
ATOM 643 O O . TYR A 1 90 ? 15.023 -22.815 -22.492 1.00 61.75 90 TYR A O 1
ATOM 651 N N . GLU A 1 91 ? 16.706 -21.946 -23.685 1.00 61.44 91 GLU A N 1
ATOM 652 C CA . GLU A 1 91 ? 16.846 -23.071 -24.612 1.00 61.44 91 GLU A CA 1
ATOM 653 C C . GLU A 1 91 ? 18.325 -23.470 -24.652 1.00 61.44 91 GLU A C 1
ATOM 655 O O . GLU A 1 91 ? 19.217 -22.623 -24.767 1.00 61.44 91 GLU A O 1
ATOM 660 N N . VAL A 1 92 ? 18.597 -24.768 -24.503 1.00 60.38 92 VAL A N 1
ATOM 661 C CA . VAL A 1 92 ? 19.962 -25.309 -24.571 1.00 60.38 92 VAL A CA 1
ATOM 662 C C . VAL A 1 92 ? 20.510 -25.050 -25.977 1.00 60.38 92 VAL A C 1
ATOM 664 O O . VAL A 1 92 ? 19.878 -25.433 -26.959 1.00 60.38 92 VAL A O 1
ATOM 667 N N . GLY A 1 93 ? 21.665 -24.386 -26.072 1.00 62.34 93 GLY A N 1
ATOM 668 C CA . GLY A 1 93 ? 22.284 -24.001 -27.345 1.00 62.34 93 GLY A CA 1
ATOM 669 C C . GLY A 1 93 ? 21.845 -22.644 -27.916 1.00 62.34 93 GLY A C 1
ATOM 670 O O . GLY A 1 93 ? 22.197 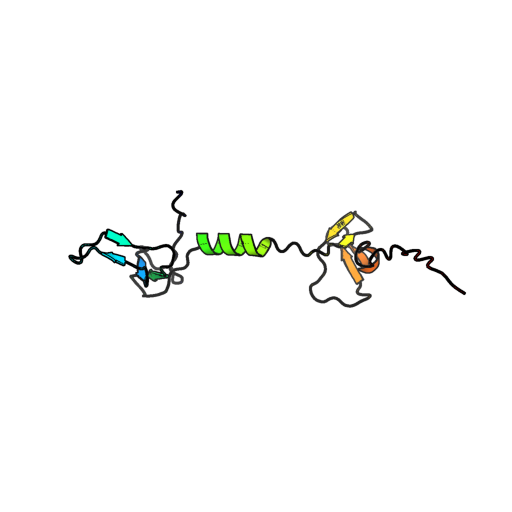-22.335 -29.053 1.00 62.34 93 GLY A O 1
ATOM 671 N N . ALA A 1 94 ? 21.096 -21.822 -27.170 1.00 72.31 94 ALA A N 1
ATOM 672 C CA . ALA A 1 94 ? 20.776 -20.460 -27.600 1.00 72.31 94 ALA A CA 1
ATOM 673 C C . ALA A 1 94 ? 22.025 -19.553 -27.620 1.00 72.31 94 ALA A C 1
ATOM 675 O O . ALA A 1 94 ? 22.801 -19.504 -26.658 1.00 72.31 94 ALA A O 1
ATOM 676 N N . GLU A 1 95 ? 22.195 -18.807 -28.714 1.00 81.81 95 GLU A N 1
ATOM 677 C CA . GLU A 1 95 ? 23.205 -17.753 -28.836 1.00 81.81 95 GLU A CA 1
ATOM 678 C C . GLU A 1 95 ? 22.727 -16.478 -28.131 1.00 81.81 95 GLU A C 1
ATOM 680 O O . GLU A 1 95 ? 21.567 -16.078 -28.253 1.00 81.81 95 GLU A O 1
ATOM 685 N N . MET A 1 96 ? 23.628 -15.818 -27.405 1.00 80.31 96 MET A N 1
ATOM 686 C CA . MET A 1 96 ? 23.362 -14.555 -26.722 1.00 80.31 96 MET A CA 1
ATOM 687 C C . MET A 1 96 ? 24.359 -13.475 -27.144 1.00 80.31 96 MET A C 1
ATOM 689 O O . MET A 1 96 ? 25.544 -13.742 -27.335 1.00 80.31 96 MET A O 1
ATOM 693 N N . GLU A 1 97 ? 23.880 -12.237 -27.260 1.00 86.69 97 GLU A N 1
ATOM 694 C CA . GLU A 1 97 ? 24.711 -11.066 -27.546 1.00 86.69 97 GLU A CA 1
ATOM 695 C C . GLU A 1 97 ? 25.014 -10.304 -26.250 1.00 86.69 97 GLU A C 1
ATOM 697 O O . GLU A 1 97 ? 24.115 -9.962 -25.477 1.00 86.69 97 GLU A O 1
ATOM 702 N N . CYS A 1 98 ? 26.293 -10.022 -25.997 1.00 87.50 98 CYS A N 1
ATOM 703 C CA . CYS A 1 98 ? 26.701 -9.204 -24.863 1.00 87.50 98 CYS A CA 1
ATOM 704 C C . CYS A 1 98 ? 26.301 -7.736 -25.092 1.00 87.50 98 CYS A C 1
ATOM 706 O O . CYS A 1 98 ? 26.835 -7.116 -26.011 1.00 87.50 98 CYS A O 1
ATOM 708 N N . PRO A 1 99 ? 25.491 -7.112 -24.220 1.00 85.94 99 PRO A N 1
ATOM 709 C CA . PRO A 1 99 ? 25.135 -5.700 -24.368 1.00 85.94 99 PRO A CA 1
ATOM 710 C C . PRO A 1 99 ? 26.321 -4.740 -24.161 1.00 85.94 99 PRO A C 1
ATOM 712 O O . PRO A 1 99 ? 26.247 -3.589 -24.577 1.00 85.94 99 PRO A O 1
ATOM 715 N N . GLU A 1 100 ? 27.405 -5.193 -23.522 1.00 88.69 100 GLU A N 1
ATOM 716 C CA . GLU A 1 100 ? 28.580 -4.360 -23.230 1.00 88.69 100 GLU A CA 1
ATOM 717 C C . GLU A 1 100 ? 29.582 -4.327 -24.393 1.00 88.69 100 GLU A C 1
ATOM 719 O O . GLU A 1 100 ? 30.181 -3.294 -24.677 1.00 88.69 100 GLU A O 1
ATOM 724 N N . CYS A 1 101 ? 29.789 -5.458 -25.075 1.00 92.00 101 CYS A N 1
ATOM 725 C CA . CYS A 1 101 ? 30.828 -5.582 -26.106 1.00 92.00 101 CYS A CA 1
ATOM 726 C C . CYS A 1 101 ? 30.330 -6.111 -27.456 1.00 92.00 101 CYS A C 1
ATOM 728 O O . CYS A 1 101 ? 31.150 -6.348 -28.342 1.00 92.00 101 CYS A O 1
ATOM 730 N N . ALA A 1 102 ? 29.019 -6.324 -27.605 1.00 89.69 102 ALA A N 1
ATOM 731 C CA . ALA A 1 102 ? 28.369 -6.861 -28.804 1.00 89.69 102 ALA A CA 1
ATOM 732 C C . ALA A 1 102 ? 28.922 -8.220 -29.283 1.00 89.69 102 ALA A C 1
ATOM 734 O O . ALA A 1 102 ? 28.743 -8.610 -30.434 1.00 89.69 102 ALA A O 1
ATOM 735 N N . SER A 1 103 ? 29.626 -8.956 -28.415 1.00 88.06 103 SER A N 1
ATOM 736 C CA . SER A 1 103 ? 30.097 -10.303 -28.740 1.00 88.06 103 SER A CA 1
ATOM 737 C C . SER A 1 103 ? 28.943 -11.292 -28.650 1.00 88.06 103 SER A C 1
ATOM 739 O O . SER A 1 103 ? 28.223 -11.295 -27.651 1.00 88.06 103 SER A O 1
ATOM 741 N N . VAL A 1 104 ? 28.800 -12.135 -29.673 1.00 87.56 104 VAL A N 1
ATOM 742 C CA . VAL A 1 104 ? 27.851 -13.253 -29.704 1.00 87.56 104 VAL A CA 1
ATOM 743 C C . VAL A 1 104 ? 28.562 -14.505 -29.201 1.00 87.56 104 VAL A C 1
ATOM 745 O O . VAL A 1 104 ? 29.665 -14.805 -29.656 1.00 87.56 104 VAL A O 1
ATOM 748 N N . PHE A 1 105 ? 27.968 -15.200 -28.238 1.00 85.56 105 PHE A N 1
ATOM 749 C CA . PHE A 1 105 ? 28.521 -16.417 -27.640 1.00 85.56 105 PHE A CA 1
ATOM 750 C C . PHE A 1 105 ? 27.393 -17.345 -27.181 1.00 85.56 105 PHE A C 1
ATOM 752 O O . PHE A 1 105 ? 26.258 -16.899 -26.997 1.00 85.56 105 PHE A O 1
ATOM 759 N N . SER A 1 106 ? 27.680 -18.636 -27.003 1.00 80.94 106 SER A N 1
ATOM 760 C CA . SER A 1 106 ? 26.698 -19.568 -26.441 1.00 80.94 106 SER A CA 1
ATOM 761 C C . SER A 1 106 ? 26.600 -19.414 -24.922 1.00 80.94 106 SER A C 1
ATOM 763 O O . SER A 1 106 ? 27.576 -19.082 -24.244 1.00 80.94 106 SER A O 1
ATOM 765 N N . MET A 1 107 ? 25.429 -19.690 -24.348 1.00 69.56 107 MET A N 1
ATOM 766 C CA . MET A 1 107 ? 25.285 -19.666 -22.888 1.00 69.56 107 MET A CA 1
ATOM 767 C C . MET A 1 107 ? 26.222 -20.654 -22.176 1.00 69.56 107 MET A C 1
ATOM 769 O O . MET A 1 107 ? 26.699 -20.338 -21.089 1.00 69.56 107 MET A O 1
ATOM 773 N N . GLU A 1 108 ? 26.527 -21.810 -22.772 1.00 71.38 108 GLU A N 1
ATOM 774 C CA . GLU A 1 108 ? 27.449 -22.817 -22.216 1.00 71.38 108 GLU A CA 1
ATOM 775 C C . GLU A 1 108 ? 28.870 -22.259 -22.049 1.00 71.38 108 GLU A C 1
ATOM 777 O O . GLU A 1 108 ? 29.499 -22.459 -21.012 1.00 71.38 108 GLU A O 1
ATOM 782 N N . GLU A 1 109 ? 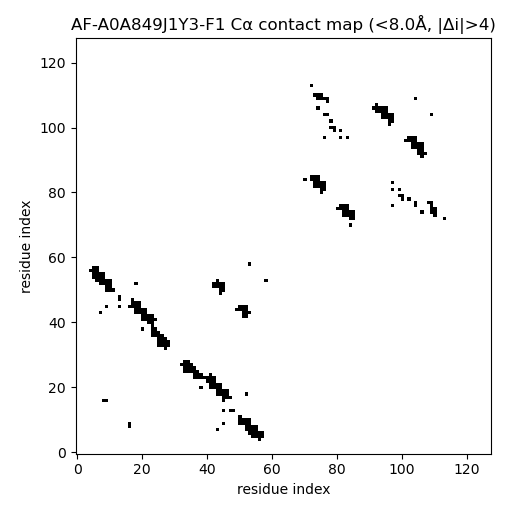29.346 -21.471 -23.017 1.00 70.25 109 GLU A N 1
ATOM 783 C CA . GLU A 1 109 ? 30.650 -20.800 -22.935 1.00 70.25 109 GLU A CA 1
ATOM 784 C C . GLU A 1 109 ? 30.689 -19.712 -21.857 1.00 70.25 109 GLU A C 1
ATOM 786 O O . GLU A 1 109 ? 31.740 -19.448 -21.273 1.00 70.25 109 GLU A O 1
ATOM 791 N N . GLY A 1 110 ? 29.549 -19.075 -21.581 1.00 61.78 110 GLY A N 1
ATOM 792 C CA . GLY A 1 110 ? 29.442 -18.027 -20.569 1.00 61.78 110 GLY A CA 1
ATOM 793 C C . GLY A 1 110 ? 29.085 -18.516 -19.163 1.00 61.78 110 GLY A C 1
ATOM 794 O O . GLY A 1 110 ? 29.106 -17.720 -18.223 1.00 61.78 110 GLY A O 1
ATOM 795 N N . SER A 1 111 ? 28.738 -19.794 -18.983 1.00 65.88 111 SER A N 1
ATOM 796 C CA . SER A 1 111 ? 28.221 -20.345 -17.720 1.00 65.88 111 SER A CA 1
ATOM 797 C C . SER A 1 111 ? 29.099 -21.476 -17.163 1.00 65.88 111 SER A C 1
ATOM 799 O O . SER A 1 111 ? 28.665 -22.624 -17.064 1.00 65.88 111 SER A O 1
ATOM 801 N N . PRO A 1 112 ? 30.328 -21.179 -16.695 1.00 54.94 112 PRO A N 1
ATOM 802 C CA . PRO A 1 112 ? 31.236 -22.202 -16.165 1.00 54.94 112 PRO A CA 1
ATOM 803 C C . PRO A 1 112 ? 30.720 -22.928 -14.904 1.00 54.94 112 PRO A C 1
ATOM 805 O O . PRO A 1 112 ? 31.348 -23.884 -14.466 1.00 54.94 112 PRO A O 1
ATOM 808 N N . HIS A 1 113 ? 29.594 -22.504 -14.314 1.00 52.38 113 HIS A N 1
ATOM 809 C CA . HIS A 1 113 ? 29.047 -23.058 -13.068 1.00 52.38 113 HIS A CA 1
ATOM 810 C C . HIS A 1 113 ? 27.706 -23.804 -13.206 1.00 52.38 113 HIS A C 1
ATOM 812 O O . HIS A 1 113 ? 27.182 -24.265 -12.195 1.00 52.38 113 HIS A O 1
ATOM 818 N N . LEU A 1 114 ? 27.135 -23.950 -14.411 1.00 50.00 114 LEU A N 1
ATOM 819 C CA . LEU A 1 114 ? 25.883 -24.713 -14.591 1.00 50.00 114 LEU A CA 1
ATOM 820 C C . LEU A 1 114 ? 26.095 -26.223 -14.765 1.00 50.00 114 LEU A C 1
ATOM 822 O O . LEU A 1 114 ? 25.172 -27.006 -14.540 1.00 50.00 114 LEU A O 1
ATOM 826 N N . LEU A 1 115 ? 27.308 -26.641 -15.121 1.00 49.81 115 LEU A N 1
ATOM 827 C CA . LEU A 1 115 ? 27.715 -28.041 -15.116 1.00 49.81 115 LEU A CA 1
ATOM 828 C C . LEU A 1 115 ? 28.358 -28.311 -13.760 1.00 49.81 115 LEU A C 1
ATOM 830 O O . LEU A 1 115 ? 29.487 -27.898 -13.512 1.00 49.81 115 LEU A O 1
ATOM 834 N N . GLY A 1 116 ? 27.592 -28.931 -12.861 1.00 38.81 116 GLY A N 1
ATOM 835 C CA . GLY A 1 116 ? 28.072 -29.321 -11.543 1.00 38.81 116 GLY A CA 1
ATOM 836 C C . GLY A 1 116 ? 29.419 -30.030 -11.641 1.00 38.81 116 GLY A C 1
ATOM 837 O O . GLY A 1 116 ? 29.609 -30.913 -12.479 1.00 38.81 116 GLY A O 1
ATOM 838 N N . ASP A 1 117 ? 30.337 -29.615 -10.776 1.00 39.78 117 ASP A N 1
ATOM 839 C CA . ASP A 1 117 ? 31.556 -30.342 -10.474 1.00 39.78 117 ASP A CA 1
ATOM 840 C C . ASP A 1 117 ? 31.138 -31.742 -9.999 1.00 39.78 117 ASP A C 1
ATOM 842 O O . ASP A 1 117 ? 30.720 -31.930 -8.856 1.00 39.78 117 ASP A O 1
ATOM 846 N N . PHE A 1 118 ? 31.152 -32.726 -10.901 1.00 38.97 118 PHE A N 1
ATOM 847 C CA . PHE A 1 118 ? 31.191 -34.125 -10.503 1.00 38.97 118 PHE A CA 1
ATOM 848 C C . PHE A 1 118 ? 32.589 -34.345 -9.935 1.00 38.97 118 PHE A C 1
ATOM 850 O O . PHE A 1 118 ? 33.486 -34.837 -10.619 1.00 38.97 118 PHE A O 1
ATOM 857 N N . SER A 1 119 ? 32.774 -33.952 -8.674 1.00 39.09 119 SER A N 1
ATOM 858 C CA . SER A 1 119 ? 33.809 -34.535 -7.841 1.00 39.09 119 SER A CA 1
ATOM 859 C C . SER A 1 119 ? 33.602 -36.046 -7.927 1.00 39.09 119 SER A C 1
ATOM 861 O O . SER A 1 119 ? 32.573 -36.563 -7.497 1.00 39.09 119 SER A O 1
ATOM 863 N N . ALA A 1 120 ? 34.516 -36.737 -8.602 1.00 38.62 120 ALA A N 1
ATOM 864 C CA . ALA A 1 120 ? 34.545 -38.184 -8.615 1.00 38.62 120 ALA A CA 1
ATOM 865 C C . ALA A 1 120 ? 34.798 -38.633 -7.173 1.00 38.62 120 ALA A C 1
ATOM 867 O O . ALA A 1 120 ? 35.925 -38.569 -6.689 1.00 38.62 120 ALA A O 1
ATOM 868 N N . ASP A 1 121 ? 33.735 -39.026 -6.474 1.00 39.34 121 ASP A N 1
ATOM 869 C CA . ASP A 1 121 ? 33.845 -39.862 -5.291 1.00 39.34 121 ASP A CA 1
ATOM 870 C C . ASP A 1 121 ? 34.496 -41.180 -5.740 1.00 39.34 121 ASP A C 1
ATOM 872 O O . ASP A 1 121 ? 33.851 -42.057 -6.319 1.00 39.34 121 ASP A O 1
ATOM 876 N N . GLU A 1 122 ? 35.808 -41.295 -5.534 1.00 45.25 122 GLU A N 1
ATOM 877 C CA . GLU A 1 122 ? 36.523 -42.570 -5.540 1.00 45.25 122 GLU A CA 1
ATOM 878 C C . GLU A 1 122 ? 36.058 -43.378 -4.317 1.00 45.25 122 GLU A C 1
ATOM 880 O O . GLU A 1 122 ? 36.725 -43.436 -3.287 1.00 45.25 122 GLU A O 1
ATOM 885 N N . ASP A 1 123 ? 34.873 -43.983 -4.414 1.00 38.53 123 ASP A N 1
ATOM 886 C CA . ASP A 1 123 ? 34.431 -45.035 -3.501 1.00 38.53 123 ASP A CA 1
ATOM 887 C C . ASP A 1 123 ? 35.052 -46.361 -3.973 1.00 38.53 123 ASP A C 1
ATOM 889 O O . ASP A 1 123 ? 34.437 -47.167 -4.673 1.00 38.53 123 ASP A O 1
ATOM 893 N N . GLU A 1 124 ? 36.331 -46.567 -3.645 1.00 48.66 124 GLU A N 1
ATOM 894 C CA . GLU A 1 124 ? 36.946 -47.895 -3.696 1.00 48.66 124 GLU A CA 1
ATOM 895 C C . GLU A 1 124 ? 36.531 -48.672 -2.438 1.00 48.66 124 GLU A C 1
ATOM 897 O O . GLU A 1 124 ? 37.285 -48.815 -1.477 1.00 48.66 124 GLU A O 1
ATOM 902 N N . SER A 1 125 ? 35.291 -49.165 -2.454 1.00 45.72 125 SER A N 1
ATOM 903 C CA . SER A 1 125 ? 34.797 -50.187 -1.531 1.00 45.72 125 SER A CA 1
ATOM 904 C C . SER A 1 125 ? 34.637 -51.525 -2.262 1.00 45.72 125 SER A C 1
ATOM 906 O O . SER A 1 125 ? 33.604 -51.806 -2.856 1.00 45.72 125 SER A O 1
ATOM 908 N N . GLU A 1 126 ? 35.680 -52.350 -2.158 1.00 47.28 126 GLU A N 1
ATOM 909 C CA . GLU A 1 126 ? 35.608 -53.769 -1.770 1.00 47.28 126 GLU A CA 1
ATOM 910 C C . GLU A 1 126 ? 34.838 -54.803 -2.657 1.00 47.28 126 GLU A C 1
ATOM 912 O O . GLU A 1 126 ? 33.628 -54.736 -2.856 1.00 47.28 126 GLU A O 1
ATOM 917 N N . GLN A 1 127 ? 35.571 -55.891 -2.976 1.00 36.84 127 GLN A N 1
ATOM 918 C CA . GLN A 1 127 ? 35.164 -57.306 -3.215 1.00 36.84 127 GLN A CA 1
ATOM 919 C C . GLN A 1 127 ? 34.964 -57.819 -4.657 1.00 36.84 127 GLN A C 1
ATOM 921 O O . GLN A 1 127 ? 34.507 -57.070 -5.519 1.00 36.84 127 GLN A O 1
ATOM 926 N N . PRO A 1 128 ? 35.230 -59.125 -4.933 1.00 55.88 128 PRO A N 1
ATOM 927 C CA . PRO A 1 128 ? 35.441 -60.259 -4.004 1.00 55.88 128 PRO A CA 1
ATOM 928 C C . PRO A 1 128 ? 36.781 -61.012 -4.098 1.00 55.88 128 PRO A C 1
ATOM 930 O O . PRO A 1 128 ? 37.516 -60.857 -5.097 1.00 55.88 128 PRO A O 1
#

Mean predicted aligned error: 16.52 Å

Secondary structure (DSSP, 8-state):
-PPP---EE-TT--SS--EEEES-EEEE-TT--EEEEE-TT-EEEETTT-PBPEEHHHHHHHHHHHTT---S--EE-TTT--EEPPPSS--TT-EEE-TTT--EEEHHHH-TTSS-------------

Solvent-accessible surface area (backbone atoms only — not comparable to full-atom values): 8411 Å² total; per-residue (Å²): 131,85,78,80,75,80,42,77,40,50,87,85,66,62,77,83,83,49,72,41,87,36,84,43,53,72,44,54,51,98,87,66,48,82,71,50,67,46,62,91,79,32,47,40,25,25,70,85,80,64,48,67,39,45,44,54,45,60,50,52,56,49,50,62,60,58,65,65,64,65,72,94,59,64,29,35,40,82,87,81,64,52,78,41,75,70,71,95,77,83,56,94,87,45,76,46,69,39,91,88,74,68,49,74,44,45,54,72,77,20,28,85,75,76,65,71,83,76,72,78,77,82,78,86,73,84,88,134

Foldseek 3Di:
DDDQDWDWDDPVRDPPFDKDWAPWDWDADPVRHGDDTHRVPTWIAGPPPRHTIDGVSVVVVVVVVVVVPPPPFWFADPPPRDIHDDDPDDDQQDWDADPVPRDIDTSCVRGPPPPDPPPPPPPPDDDD

Radius of gyration: 27.77 Å; Cα contacts (8 Å, |Δi|>4): 158; chains: 1; bounding box: 53×78×61 Å

Sequence (128 aa):
MATAKRQLVCPYGCRPARFELLGGAVFVDSSGSYLDHQDKLAAFRCASCGAVALDLASAAAAMARESRYAPDISITCPACGAVLLPPGDYEVGAEMECPECASVFSMEEGSPHLLGDFSADEDESEQP